Protein AF-A0A3A2Z2Q7-F1 (afdb_monomer_lite)

Structure (mmCIF, N/CA/C/O backbone):
data_AF-A0A3A2Z2Q7-F1
#
_entry.id   AF-A0A3A2Z2Q7-F1
#
loop_
_atom_site.group_PDB
_atom_site.id
_atom_site.type_symbol
_atom_site.label_atom_id
_atom_site.label_alt_id
_atom_site.label_comp_id
_atom_site.label_asym_id
_atom_site.label_entity_id
_atom_site.label_seq_id
_atom_site.pdbx_PDB_ins_code
_atom_site.Cartn_x
_atom_site.Cartn_y
_atom_site.Cartn_z
_atom_site.occupancy
_atom_site.B_iso_or_equiv
_atom_site.auth_seq_id
_atom_site.auth_comp_id
_atom_site.auth_asym_id
_atom_site.auth_atom_id
_atom_site.pdbx_PDB_model_num
ATOM 1 N N . TYR A 1 1 ? -19.367 1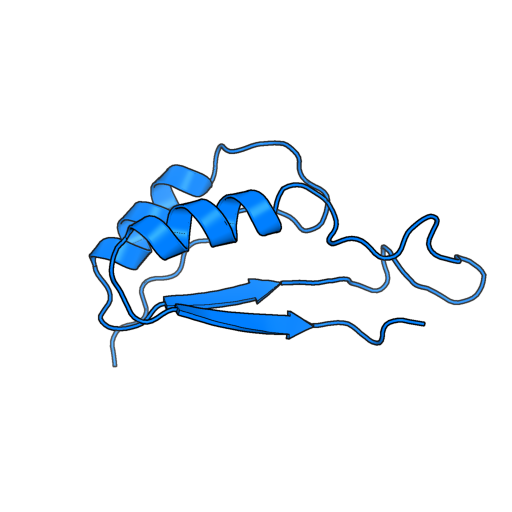2.113 3.182 1.00 76.00 1 TYR A N 1
ATOM 2 C CA . TYR A 1 1 ? -18.478 11.186 3.912 1.00 76.00 1 TYR A CA 1
ATOM 3 C C . TYR A 1 1 ? -17.130 11.847 4.121 1.00 76.00 1 TYR A C 1
ATOM 5 O O . TYR A 1 1 ? -16.728 12.637 3.275 1.00 76.00 1 TYR A O 1
ATOM 13 N N . LYS A 1 2 ? -16.464 11.589 5.249 1.00 94.00 2 LYS A N 1
ATOM 14 C CA . LYS A 1 2 ? -15.147 12.160 5.551 1.00 94.00 2 LYS A CA 1
ATOM 15 C C . LYS A 1 2 ? -14.056 11.227 5.029 1.00 94.00 2 LYS A C 1
ATOM 17 O O . LYS A 1 2 ? -14.110 10.035 5.305 1.00 94.00 2 LYS A O 1
ATOM 22 N N . VAL A 1 3 ? -13.074 11.773 4.317 1.00 97.12 3 VAL A N 1
ATOM 23 C CA . VAL A 1 3 ? -11.910 11.026 3.821 1.00 97.12 3 VAL A CA 1
ATOM 24 C C . VAL A 1 3 ? -10.689 11.437 4.639 1.00 97.12 3 VAL A C 1
ATOM 26 O O . VAL A 1 3 ? -10.370 12.621 4.713 1.00 97.12 3 VAL A O 1
ATOM 29 N N . ASN A 1 4 ? -10.021 10.468 5.269 1.00 97.94 4 ASN A N 1
ATOM 30 C CA . ASN A 1 4 ? -8.720 10.673 5.904 1.00 97.94 4 ASN A CA 1
ATOM 31 C C . ASN A 1 4 ? -7.655 10.096 4.966 1.00 97.94 4 ASN A C 1
ATOM 33 O O . ASN A 1 4 ? -7.499 8.881 4.886 1.00 97.94 4 ASN A O 1
ATOM 37 N N . TRP A 1 5 ? -6.970 10.965 4.227 1.00 98.06 5 TRP A N 1
ATOM 38 C CA . TRP A 1 5 ? -5.961 10.558 3.252 1.00 98.06 5 TRP A CA 1
ATOM 39 C C . TRP A 1 5 ? -4.555 10.589 3.858 1.00 98.06 5 TRP A C 1
ATOM 41 O O . TRP A 1 5 ? -4.225 11.495 4.624 1.00 98.06 5 TRP A O 1
ATOM 51 N N . ALA A 1 6 ? -3.737 9.607 3.490 1.00 98.31 6 ALA A N 1
ATOM 52 C CA . ALA A 1 6 ? -2.309 9.553 3.768 1.00 98.31 6 ALA A CA 1
ATOM 53 C C . ALA A 1 6 ? -1.618 8.799 2.628 1.00 98.31 6 ALA A C 1
ATOM 55 O O . ALA A 1 6 ? -2.147 7.798 2.150 1.00 98.31 6 ALA A O 1
ATOM 56 N N . HIS A 1 7 ? -0.435 9.261 2.222 1.00 98.00 7 HIS A N 1
ATOM 57 C CA . HIS A 1 7 ? 0.315 8.643 1.127 1.00 98.00 7 HIS A CA 1
ATOM 58 C C . HIS A 1 7 ? 0.807 7.227 1.475 1.00 98.00 7 HIS A C 1
ATOM 60 O O . HIS A 1 7 ? 0.757 6.322 0.651 1.00 98.00 7 HIS A O 1
ATOM 66 N N . GLY A 1 8 ? 1.278 7.015 2.709 1.00 98.19 8 GLY A N 1
ATOM 67 C CA . GLY A 1 8 ? 1.787 5.718 3.156 1.00 98.19 8 GLY A CA 1
ATOM 68 C C . GLY A 1 8 ? 3.190 5.412 2.631 1.00 98.19 8 GLY A C 1
ATOM 69 O O . GLY A 1 8 ? 4.156 5.559 3.375 1.00 98.19 8 GLY A O 1
ATOM 70 N N . THR A 1 9 ? 3.314 5.003 1.367 1.00 98.38 9 THR A N 1
ATOM 71 C CA . THR A 1 9 ? 4.602 4.665 0.730 1.00 98.38 9 THR A CA 1
ATOM 72 C C . THR A 1 9 ? 4.568 4.878 -0.787 1.00 98.38 9 THR A C 1
ATOM 74 O O . THR A 1 9 ? 3.492 4.888 -1.375 1.00 98.38 9 THR A O 1
ATOM 77 N N . ASN A 1 10 ? 5.731 5.074 -1.418 1.00 97.38 10 ASN A N 1
ATOM 78 C CA . ASN A 1 10 ? 5.852 5.072 -2.886 1.00 97.38 10 ASN A CA 1
ATOM 79 C C . ASN A 1 10 ? 5.895 3.633 -3.423 1.00 97.38 10 ASN A C 1
ATOM 81 O O . ASN A 1 10 ? 6.283 2.719 -2.696 1.00 97.38 10 ASN A O 1
ATOM 85 N N . TYR A 1 11 ? 5.594 3.451 -4.713 1.00 94.50 11 TYR A N 1
ATOM 86 C CA . TYR A 1 11 ? 5.515 2.138 -5.368 1.00 94.50 11 TYR A CA 1
ATOM 87 C C . TYR A 1 11 ? 6.741 1.241 -5.140 1.00 94.50 11 TYR A C 1
ATOM 89 O O . TYR A 1 11 ? 6.575 0.069 -4.823 1.00 94.50 11 TYR A O 1
ATOM 97 N N . THR A 1 12 ? 7.957 1.784 -5.237 1.00 95.31 12 THR A N 1
ATOM 98 C CA . THR A 1 12 ? 9.228 1.037 -5.115 1.00 95.31 12 THR A CA 1
ATOM 99 C C . THR A 1 12 ? 10.024 1.379 -3.847 1.00 95.31 12 THR A C 1
ATOM 101 O O . THR A 1 12 ? 11.166 0.950 -3.682 1.00 95.31 12 THR A O 1
ATOM 104 N N . SER A 1 13 ? 9.444 2.152 -2.922 1.00 96.25 13 SER A N 1
ATOM 105 C CA . SER A 1 13 ? 10.151 2.631 -1.726 1.00 96.25 13 SER A CA 1
ATOM 106 C C . SER A 1 13 ? 10.412 1.521 -0.709 1.00 96.25 13 SER A C 1
ATOM 108 O O . SER A 1 13 ? 9.579 0.645 -0.498 1.00 96.25 13 SER A O 1
ATOM 110 N N . GLN A 1 14 ? 11.549 1.626 -0.015 1.00 96.44 14 GLN A N 1
ATOM 111 C CA . GLN A 1 14 ? 11.877 0.842 1.184 1.00 96.44 14 GLN A CA 1
ATOM 112 C C . GLN A 1 14 ? 11.746 1.662 2.484 1.00 96.44 14 GLN A C 1
ATOM 114 O O . GLN A 1 14 ? 11.842 1.120 3.585 1.00 96.44 14 GLN A O 1
ATOM 119 N N . SER A 1 15 ? 11.500 2.974 2.381 1.00 97.19 15 SER A N 1
ATOM 120 C CA . SER A 1 15 ? 11.304 3.860 3.533 1.00 97.19 15 SER A CA 1
ATOM 121 C C . SER A 1 15 ? 9.925 3.666 4.166 1.00 97.19 15 SER A C 1
ATOM 123 O O . SER A 1 15 ? 8.920 3.540 3.465 1.00 97.19 15 SER A O 1
ATOM 125 N N . LYS A 1 16 ? 9.876 3.691 5.504 1.00 97.44 16 LYS A N 1
ATOM 126 C CA . LYS A 1 16 ? 8.645 3.574 6.310 1.00 97.44 16 LYS A CA 1
ATOM 127 C C . LYS A 1 16 ? 8.164 4.909 6.877 1.00 97.44 16 LYS A C 1
ATOM 129 O O . LYS A 1 16 ? 7.281 4.927 7.731 1.00 97.44 16 LYS A O 1
ATOM 134 N N . GLU A 1 17 ? 8.735 6.029 6.438 1.00 96.50 17 GLU A N 1
ATOM 135 C CA . GLU A 1 17 ? 8.434 7.360 6.989 1.00 96.50 17 GLU A CA 1
ATOM 136 C C . GLU A 1 17 ? 6.931 7.691 6.973 1.00 96.50 17 GLU A C 1
ATOM 138 O O . GLU A 1 17 ? 6.409 8.213 7.958 1.00 96.50 17 GLU A O 1
ATOM 143 N N . GLY A 1 18 ? 6.203 7.300 5.920 1.00 97.88 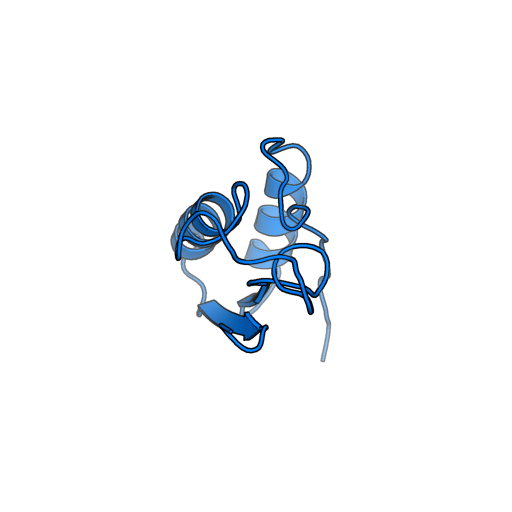18 GLY A N 1
ATOM 144 C CA . GLY A 1 18 ? 4.762 7.552 5.797 1.00 97.88 18 GLY A CA 1
ATOM 145 C C . GLY A 1 18 ? 3.847 6.541 6.504 1.00 97.88 18 GLY A C 1
ATOM 146 O O . GLY A 1 18 ? 2.629 6.742 6.546 1.00 97.88 18 GLY A O 1
ATOM 147 N N . PHE A 1 19 ? 4.386 5.468 7.097 1.00 98.50 19 PHE A N 1
ATOM 148 C CA . PHE A 1 19 ? 3.565 4.408 7.703 1.00 98.50 19 PHE A CA 1
ATOM 149 C C . PHE A 1 19 ? 2.775 4.931 8.899 1.00 98.50 19 PHE A C 1
ATOM 151 O O . PHE A 1 19 ? 1.592 4.628 9.059 1.00 98.50 19 PHE A O 1
ATOM 158 N N . LYS A 1 20 ? 3.418 5.746 9.742 1.00 98.38 20 LYS A N 1
ATOM 159 C CA . LYS A 1 20 ? 2.793 6.289 10.952 1.00 98.38 20 LYS A CA 1
ATOM 160 C C . LYS A 1 20 ? 1.552 7.120 10.619 1.00 98.38 20 LYS A C 1
ATOM 162 O O . LYS A 1 20 ? 0.526 6.973 11.285 1.00 98.38 20 LYS A O 1
ATOM 167 N N . ASP A 1 21 ? 1.633 7.939 9.576 1.00 98.44 21 ASP A N 1
ATOM 168 C CA . ASP A 1 21 ? 0.529 8.796 9.146 1.00 98.44 21 ASP A CA 1
ATOM 169 C C . ASP A 1 21 ? -0.610 7.979 8.531 1.00 98.44 21 ASP A C 1
ATOM 171 O O . ASP A 1 21 ? -1.778 8.217 8.852 1.00 98.44 21 ASP A O 1
ATOM 175 N N . ALA A 1 22 ? -0.287 6.950 7.741 1.00 98.56 22 ALA A N 1
ATOM 176 C CA . ALA A 1 22 ? -1.276 6.017 7.203 1.00 98.56 22 ALA A CA 1
ATOM 177 C C . ALA A 1 22 ? -2.018 5.249 8.308 1.00 98.56 22 ALA A C 1
ATOM 179 O O . ALA A 1 22 ? -3.249 5.200 8.312 1.00 98.56 22 ALA A O 1
ATOM 180 N N . ILE A 1 23 ? -1.297 4.725 9.303 1.00 98.56 23 ILE A N 1
ATOM 181 C CA . ILE A 1 23 ? -1.894 4.025 10.451 1.00 98.56 23 ILE A CA 1
ATOM 182 C C . ILE A 1 23 ? -2.769 4.981 11.280 1.00 98.56 23 ILE A C 1
ATOM 184 O O . ILE A 1 23 ? -3.839 4.598 11.761 1.00 98.56 23 ILE A O 1
ATOM 188 N N . HIS A 1 24 ? -2.352 6.238 11.449 1.00 98.44 24 HIS A N 1
ATOM 189 C CA . HIS A 1 24 ? -3.145 7.251 12.154 1.00 98.44 24 HIS A CA 1
ATOM 190 C C . HIS A 1 24 ? -4.439 7.602 11.414 1.00 98.44 24 HIS A C 1
ATOM 192 O O . HIS A 1 24 ? -5.497 7.695 12.041 1.00 98.44 24 HIS A O 1
ATOM 198 N N . ALA A 1 25 ? -4.383 7.760 10.090 1.00 98.44 25 ALA A N 1
ATOM 199 C CA . ALA A 1 25 ? -5.564 7.974 9.257 1.00 98.44 25 ALA A CA 1
ATOM 200 C C . ALA A 1 25 ? -6.513 6.763 9.295 1.00 98.44 25 ALA A C 1
ATOM 202 O O . ALA A 1 25 ? -7.726 6.930 9.450 1.00 98.44 25 ALA A O 1
ATOM 203 N N . ALA A 1 26 ? -5.963 5.547 9.250 1.00 98.38 26 ALA A N 1
ATOM 204 C CA . ALA A 1 26 ? -6.714 4.299 9.344 1.00 98.38 26 ALA A CA 1
ATOM 205 C C . ALA A 1 26 ? -7.478 4.172 10.673 1.00 98.38 26 ALA A C 1
ATOM 207 O O . ALA A 1 26 ? -8.674 3.884 10.678 1.00 98.38 26 ALA A O 1
ATOM 208 N N . LYS A 1 27 ? -6.833 4.480 11.807 1.00 98.06 27 LYS A N 1
ATOM 209 C CA . LYS A 1 27 ? -7.476 4.459 13.138 1.00 98.06 27 LYS A CA 1
ATOM 210 C C . LYS A 1 27 ? -8.659 5.427 13.261 1.00 98.06 27 LYS A C 1
ATOM 212 O O . LYS A 1 27 ? -9.569 5.178 14.047 1.00 98.06 27 LYS A O 1
ATOM 217 N N . LYS A 1 28 ? -8.655 6.517 12.488 1.00 97.81 28 LYS A N 1
ATOM 218 C CA . LYS A 1 28 ? -9.713 7.545 12.450 1.00 97.81 28 LYS A CA 1
ATOM 219 C C . LYS A 1 28 ? -10.817 7.265 11.426 1.00 97.81 28 LYS A C 1
ATOM 221 O O . LYS A 1 28 ? -11.673 8.128 11.223 1.00 97.81 28 LYS A O 1
ATOM 226 N N . SER A 1 29 ? -10.769 6.118 10.758 1.00 98.12 29 SER A N 1
ATOM 227 C CA . SER A 1 29 ? -11.679 5.762 9.672 1.00 98.12 29 SER A CA 1
ATOM 228 C C . SER A 1 29 ? -12.504 4.525 10.031 1.00 98.12 29 SER A C 1
ATOM 230 O O . SER A 1 29 ? -12.120 3.713 10.880 1.00 98.12 29 SER A O 1
ATOM 232 N N . ASP A 1 30 ? -13.662 4.391 9.391 1.00 98.06 30 ASP A N 1
ATOM 233 C CA . ASP A 1 30 ? -14.532 3.220 9.550 1.00 98.06 30 ASP A CA 1
ATOM 234 C C . ASP A 1 30 ? -14.098 2.064 8.641 1.00 98.06 30 ASP A C 1
ATOM 236 O O . ASP A 1 30 ? -14.229 0.905 9.019 1.00 98.06 30 ASP A O 1
ATOM 240 N N . VAL A 1 31 ? -13.527 2.389 7.477 1.00 98.12 31 VAL A N 1
ATOM 241 C CA . VAL A 1 31 ? -13.005 1.458 6.467 1.00 98.12 31 VAL A CA 1
ATOM 242 C C . VAL A 1 31 ? -11.673 1.995 5.944 1.00 98.12 31 VAL A C 1
ATOM 244 O O . VAL A 1 31 ? -11.492 3.211 5.838 1.00 98.12 31 VAL A O 1
ATOM 247 N N . ILE A 1 32 ? -10.747 1.096 5.617 1.00 98.69 32 ILE A N 1
ATOM 248 C CA . ILE A 1 32 ? -9.460 1.403 4.992 1.00 98.69 32 ILE A CA 1
ATOM 249 C C . ILE A 1 32 ? -9.516 0.959 3.528 1.00 98.69 32 ILE A C 1
ATOM 251 O O . ILE A 1 32 ? -9.862 -0.186 3.242 1.00 98.69 32 ILE A O 1
ATOM 255 N N . VAL A 1 33 ? -9.136 1.850 2.613 1.00 98.50 33 VAL A N 1
ATOM 256 C CA . VAL A 1 33 ? -8.918 1.525 1.199 1.00 98.50 33 VAL A CA 1
ATOM 257 C C . VAL A 1 33 ? -7.457 1.805 0.882 1.00 98.50 33 VAL A C 1
ATOM 259 O O . VAL A 1 33 ? -7.019 2.951 0.947 1.00 98.50 33 VAL A O 1
ATOM 262 N N . PHE A 1 34 ? -6.707 0.754 0.570 1.00 98.56 34 PHE A N 1
ATOM 263 C CA . PHE A 1 34 ? -5.342 0.849 0.074 1.00 98.56 34 PHE A CA 1
ATOM 264 C C . PHE A 1 34 ? -5.361 0.705 -1.449 1.00 98.56 34 PHE A C 1
ATOM 266 O O . PHE A 1 34 ? -5.923 -0.262 -1.960 1.00 98.56 34 PHE A O 1
ATOM 273 N N . ALA A 1 35 ? -4.756 1.650 -2.166 1.00 98.25 35 ALA A N 1
ATOM 274 C CA . ALA A 1 35 ? -4.594 1.594 -3.614 1.00 98.25 35 ALA A CA 1
ATOM 275 C C . ALA A 1 35 ? -3.102 1.561 -3.941 1.00 98.25 35 ALA A C 1
ATOM 277 O O . ALA A 1 35 ? -2.384 2.507 -3.626 1.00 98.25 35 ALA A O 1
ATOM 278 N N . GLY A 1 36 ? -2.653 0.463 -4.541 1.00 97.38 36 GLY A N 1
ATOM 279 C CA . GLY A 1 36 ? -1.254 0.242 -4.890 1.00 97.38 36 GLY A CA 1
ATOM 280 C C . GLY A 1 36 ? -1.128 -0.831 -5.962 1.00 97.38 36 GLY A C 1
ATOM 281 O O . GLY A 1 36 ? -2.109 -1.156 -6.619 1.00 97.38 36 GLY A O 1
ATOM 282 N N . GLY A 1 37 ? 0.063 -1.384 -6.147 1.00 96.06 37 GLY A N 1
ATOM 283 C CA . GLY A 1 37 ? 0.353 -2.373 -7.183 1.00 96.06 37 GLY A CA 1
ATOM 284 C C . GLY A 1 37 ? 1.566 -1.952 -7.994 1.00 96.06 37 GLY A C 1
ATOM 285 O O . GLY A 1 37 ? 2.603 -1.633 -7.408 1.00 96.06 37 GLY A O 1
ATOM 286 N N . ILE A 1 38 ? 1.429 -1.946 -9.317 1.00 95.50 38 ILE A N 1
ATOM 287 C CA . ILE A 1 38 ? 2.497 -1.605 -10.265 1.00 95.50 38 ILE A CA 1
ATOM 288 C C . ILE A 1 38 ? 2.077 -0.461 -11.198 1.00 95.50 38 ILE A C 1
ATOM 290 O O . ILE A 1 38 ? 0.899 -0.115 -11.299 1.00 95.50 38 ILE A O 1
ATOM 294 N N . THR A 1 39 ? 3.063 0.159 -11.844 1.00 92.50 39 THR A N 1
ATOM 295 C CA . THR A 1 39 ? 2.899 1.285 -12.777 1.00 92.50 39 THR A CA 1
ATOM 296 C C . THR A 1 39 ? 3.753 1.060 -14.024 1.00 92.50 39 THR A C 1
ATOM 298 O O . THR A 1 39 ? 4.589 0.157 -14.045 1.00 92.50 39 THR A O 1
ATOM 301 N N . ASN A 1 40 ? 3.631 1.941 -15.022 1.00 91.12 40 ASN A N 1
ATOM 302 C CA . ASN A 1 40 ? 4.465 1.886 -16.228 1.00 91.12 40 ASN A CA 1
ATOM 303 C C . ASN A 1 40 ? 5.962 2.168 -15.981 1.00 91.12 40 ASN A C 1
ATOM 305 O O . ASN A 1 40 ? 6.773 2.076 -16.895 1.00 91.12 40 ASN A O 1
ATOM 309 N N . GLU A 1 41 ? 6.345 2.545 -14.759 1.00 87.25 41 GLU A N 1
ATOM 310 C CA . GLU A 1 41 ? 7.757 2.603 -14.353 1.00 87.25 41 GLU A CA 1
ATOM 311 C C . GLU A 1 41 ? 8.327 1.202 -14.074 1.00 87.25 41 GLU A C 1
ATOM 313 O O . GLU A 1 41 ? 9.539 1.043 -13.964 1.00 87.25 41 GLU A O 1
ATOM 318 N N . ILE A 1 42 ? 7.451 0.205 -13.923 1.00 86.31 42 ILE A N 1
ATOM 319 C CA . ILE A 1 42 ? 7.767 -1.174 -13.542 1.00 86.31 42 ILE A CA 1
ATOM 320 C C . ILE A 1 42 ? 7.501 -2.133 -14.705 1.00 86.31 42 ILE A C 1
ATOM 322 O O . ILE A 1 42 ? 8.267 -3.071 -14.886 1.00 86.31 42 ILE A O 1
ATOM 326 N N . GLU A 1 43 ? 6.449 -1.899 -15.492 1.00 88.50 43 GLU A N 1
ATOM 327 C CA . GLU A 1 43 ? 6.135 -2.662 -16.708 1.00 88.50 43 GLU A CA 1
ATOM 328 C C . GLU A 1 43 ? 5.918 -1.713 -17.894 1.00 88.50 43 GLU A C 1
ATOM 330 O O . GLU A 1 43 ? 5.074 -0.822 -17.841 1.00 88.50 43 GLU A O 1
ATOM 335 N N . ALA A 1 44 ? 6.688 -1.860 -18.971 1.00 91.06 44 ALA A N 1
ATOM 336 C CA . ALA A 1 44 ? 6.514 -1.044 -20.171 1.00 91.06 44 ALA A CA 1
ATOM 337 C C . ALA A 1 44 ? 7.011 -1.772 -21.421 1.00 91.06 44 ALA A C 1
ATOM 339 O O . ALA A 1 44 ? 7.733 -2.760 -21.341 1.00 91.06 44 ALA A O 1
ATOM 340 N N . GLU A 1 45 ? 6.674 -1.251 -22.600 1.00 90.50 45 GLU A N 1
ATOM 341 C CA . GLU A 1 45 ? 7.211 -1.773 -23.857 1.00 90.50 45 GLU A CA 1
ATOM 342 C C . GLU A 1 45 ? 8.750 -1.735 -23.846 1.00 90.50 45 GLU A C 1
ATOM 344 O O . GLU A 1 45 ? 9.365 -0.678 -23.695 1.00 90.50 45 GLU A O 1
ATOM 349 N N . GLY A 1 46 ? 9.370 -2.908 -23.994 1.00 89.88 46 GLY A N 1
ATOM 350 C CA . GLY A 1 46 ? 10.825 -3.063 -23.934 1.00 89.88 46 GLY A CA 1
ATOM 351 C C . GLY A 1 46 ? 11.413 -3.077 -22.518 1.00 89.88 46 GLY A C 1
ATOM 352 O O . GLY A 1 46 ? 12.637 -3.067 -22.383 1.00 89.88 46 GLY A O 1
ATOM 353 N N . VAL A 1 47 ? 10.569 -3.107 -21.482 1.00 87.75 47 VAL A N 1
ATOM 354 C CA . VAL A 1 47 ? 10.949 -3.243 -20.072 1.00 87.75 47 VAL A CA 1
ATOM 35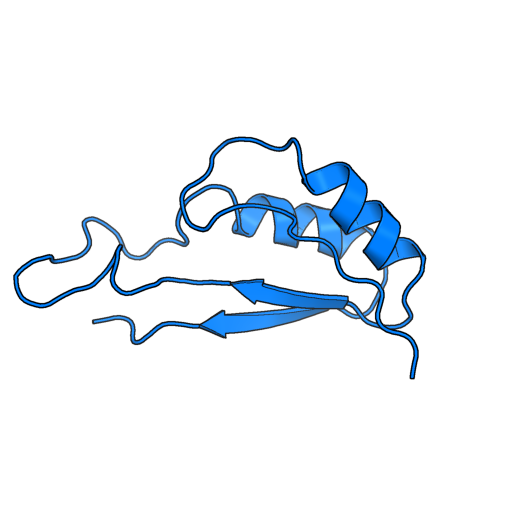5 C C . VAL A 1 47 ? 10.097 -4.339 -19.440 1.00 87.75 47 VAL A C 1
ATOM 357 O O . VAL A 1 47 ? 9.002 -4.089 -18.930 1.00 87.75 47 VAL A O 1
ATOM 360 N N . ASP A 1 48 ? 10.631 -5.556 -19.473 1.00 88.50 48 ASP A N 1
ATOM 361 C CA . ASP A 1 48 ? 10.048 -6.688 -18.762 1.00 88.50 48 ASP A CA 1
ATOM 362 C C . ASP A 1 48 ? 10.308 -6.557 -17.259 1.00 88.50 48 ASP A C 1
ATOM 364 O O . ASP A 1 48 ? 11.340 -6.039 -16.817 1.00 88.50 48 ASP A O 1
ATOM 368 N N . ARG A 1 49 ? 9.389 -7.090 -16.456 1.00 90.88 49 ARG A N 1
ATOM 369 C CA . ARG A 1 49 ? 9.592 -7.198 -15.012 1.00 90.88 49 ARG A CA 1
ATOM 370 C C . ARG A 1 49 ? 10.608 -8.286 -14.686 1.00 90.88 49 ARG A C 1
ATOM 372 O O . ARG A 1 49 ? 10.572 -9.380 -15.243 1.00 90.88 49 ARG A O 1
ATOM 379 N N . GLU A 1 50 ? 11.465 -8.010 -13.707 1.00 90.75 50 GLU A N 1
ATOM 380 C CA . GLU A 1 50 ? 12.413 -9.006 -13.190 1.00 90.75 50 GLU A CA 1
ATOM 381 C C . GLU A 1 50 ? 11.735 -10.032 -12.268 1.00 90.75 50 GLU A C 1
ATOM 383 O O . GLU A 1 50 ? 12.190 -11.172 -12.155 1.00 90.75 50 GLU A O 1
ATOM 388 N N . ASP A 1 51 ? 10.630 -9.646 -11.622 1.00 90.81 51 ASP A N 1
ATOM 389 C CA . ASP A 1 51 ? 9.836 -10.519 -10.768 1.00 90.81 51 ASP A CA 1
ATOM 390 C C . ASP A 1 51 ? 8.347 -10.118 -10.724 1.00 90.81 51 ASP A C 1
ATOM 392 O O . ASP A 1 51 ? 7.944 -9.043 -11.169 1.00 90.81 51 ASP A O 1
ATOM 396 N N . LEU A 1 52 ? 7.508 -11.023 -10.209 1.00 92.25 52 LEU A N 1
ATOM 397 C CA . LEU A 1 52 ? 6.049 -10.856 -10.135 1.00 92.25 52 LEU A CA 1
ATOM 398 C C . LEU A 1 52 ? 5.560 -10.377 -8.758 1.00 92.25 52 LEU A C 1
ATOM 400 O O . LEU A 1 52 ? 4.353 -10.381 -8.497 1.00 92.25 52 LEU A O 1
ATOM 404 N N . ASN A 1 53 ? 6.469 -10.027 -7.848 1.00 93.56 53 ASN A N 1
ATOM 405 C CA . ASN A 1 53 ? 6.103 -9.583 -6.514 1.00 93.56 53 ASN A CA 1
ATOM 406 C C . ASN A 1 53 ? 5.609 -8.138 -6.536 1.00 93.56 53 ASN A C 1
ATOM 408 O O . ASN A 1 53 ? 5.803 -7.366 -7.474 1.00 93.56 53 ASN A O 1
ATOM 412 N N . TRP A 1 54 ? 4.962 -7.760 -5.440 1.00 95.81 54 TRP A N 1
ATOM 413 C CA . TRP A 1 54 ? 4.654 -6.362 -5.198 1.00 95.81 54 TRP A CA 1
ATOM 414 C C . TRP A 1 54 ? 5.948 -5.568 -4.992 1.00 95.81 54 TRP A C 1
ATOM 416 O O . TRP A 1 54 ? 6.801 -5.996 -4.210 1.00 95.81 54 TRP A O 1
ATOM 426 N N . PRO A 1 55 ? 6.077 -4.397 -5.624 1.00 95.62 55 PRO A N 1
ATOM 427 C CA . PRO A 1 55 ? 7.281 -3.597 -5.524 1.00 95.62 55 PRO A CA 1
ATOM 428 C C . PRO A 1 55 ? 7.364 -2.876 -4.174 1.00 95.62 55 PRO A C 1
ATOM 430 O O . PRO A 1 55 ? 6.357 -2.579 -3.515 1.00 95.62 55 PRO A O 1
ATOM 433 N N . GLY A 1 56 ? 8.601 -2.568 -3.777 1.00 96.12 56 GLY A N 1
ATOM 434 C CA . GLY A 1 56 ? 8.887 -1.806 -2.566 1.00 96.12 56 GLY A CA 1
ATOM 435 C C . GLY A 1 56 ? 8.385 -2.493 -1.295 1.00 96.12 56 GLY A C 1
ATOM 436 O O . GLY A 1 56 ? 8.427 -3.713 -1.151 1.00 96.12 56 GLY A O 1
ATOM 437 N N . ASN A 1 57 ? 7.898 -1.687 -0.357 1.00 98.00 57 ASN A N 1
ATOM 438 C CA . ASN A 1 57 ? 7.377 -2.131 0.934 1.00 98.00 57 ASN A CA 1
ATOM 439 C C . ASN A 1 57 ? 5.842 -2.027 1.041 1.00 98.00 57 ASN A C 1
ATOM 441 O O . ASN A 1 57 ? 5.295 -1.959 2.145 1.00 98.00 57 ASN A O 1
ATOM 445 N N . GLN A 1 58 ? 5.124 -2.037 -0.089 1.00 98.38 58 GLN A N 1
ATOM 446 C CA . GLN A 1 58 ? 3.658 -1.931 -0.111 1.00 98.38 58 GLN A CA 1
ATOM 447 C C . GLN A 1 58 ? 2.972 -3.051 0.687 1.00 98.38 58 GLN A C 1
ATOM 449 O O . GLN A 1 58 ? 2.067 -2.779 1.477 1.00 98.38 58 GLN A O 1
ATOM 454 N N . LEU A 1 59 ? 3.438 -4.299 0.548 1.00 98.12 59 LEU A N 1
ATOM 455 C CA . LEU A 1 59 ? 2.908 -5.432 1.321 1.00 98.12 59 LEU A CA 1
ATOM 456 C C . LEU A 1 59 ? 3.132 -5.268 2.825 1.00 98.12 59 LEU A C 1
ATOM 458 O O . LEU A 1 59 ? 2.291 -5.683 3.622 1.00 98.12 59 LEU A O 1
ATOM 462 N N . GLU A 1 60 ? 4.231 -4.629 3.225 1.00 98.50 60 GLU A N 1
ATOM 463 C CA . GLU A 1 60 ? 4.496 -4.352 4.633 1.00 98.50 60 GLU A CA 1
ATOM 464 C C . GLU A 1 60 ? 3.508 -3.320 5.190 1.00 98.50 60 GLU A C 1
ATOM 466 O O . GLU A 1 60 ? 2.954 -3.511 6.273 1.00 98.50 60 GLU A O 1
ATOM 471 N N . LEU A 1 61 ? 3.210 -2.263 4.428 1.00 98.69 61 LEU A N 1
ATOM 472 C CA . LEU A 1 61 ? 2.197 -1.287 4.822 1.00 98.69 61 LEU A CA 1
ATOM 473 C C . LEU A 1 61 ? 0.803 -1.924 4.917 1.00 98.69 61 LEU A C 1
ATOM 475 O O . LEU A 1 61 ? 0.089 -1.685 5.890 1.00 98.69 61 LEU A O 1
ATOM 479 N N . ILE A 1 62 ? 0.423 -2.770 3.954 1.00 98.50 62 ILE A N 1
ATOM 480 C CA . ILE A 1 62 ? -0.840 -3.530 3.995 1.00 98.50 62 ILE A CA 1
AT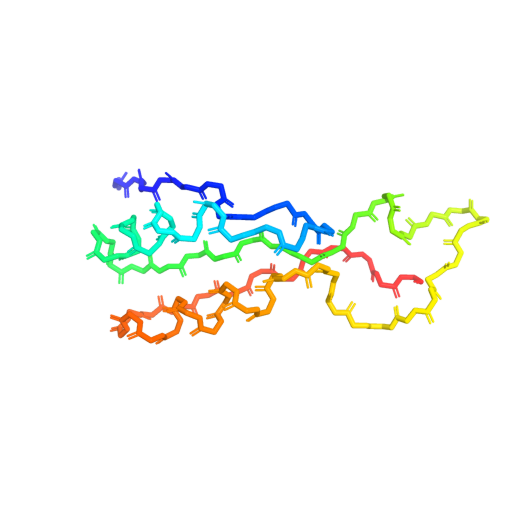OM 481 C C . ILE A 1 62 ? -0.900 -4.397 5.260 1.00 98.50 62 ILE A C 1
ATOM 483 O O . ILE A 1 62 ? -1.925 -4.422 5.949 1.00 98.50 62 ILE A O 1
ATOM 487 N N . HIS A 1 63 ? 0.201 -5.070 5.604 1.00 98.50 63 HIS A N 1
ATOM 488 C CA . HIS A 1 63 ? 0.286 -5.886 6.810 1.00 98.50 63 HIS A CA 1
ATOM 489 C C . HIS A 1 63 ? 0.084 -5.050 8.083 1.00 98.50 63 HIS A C 1
ATOM 491 O O . HIS A 1 63 ? -0.720 -5.430 8.936 1.00 98.50 63 HIS A O 1
ATOM 497 N N . GLU A 1 64 ? 0.721 -3.884 8.203 1.00 98.50 64 GLU A N 1
ATOM 498 C CA . GLU A 1 64 ? 0.514 -2.982 9.344 1.00 98.50 64 GLU A CA 1
ATOM 499 C C . GLU A 1 64 ? -0.916 -2.420 9.404 1.00 98.50 64 GLU A C 1
ATOM 501 O O . GLU A 1 64 ? -1.512 -2.346 10.481 1.00 98.50 64 GLU A O 1
ATOM 506 N N . LEU A 1 65 ? -1.518 -2.093 8.257 1.00 98.50 65 LEU A N 1
ATOM 507 C CA . LEU A 1 6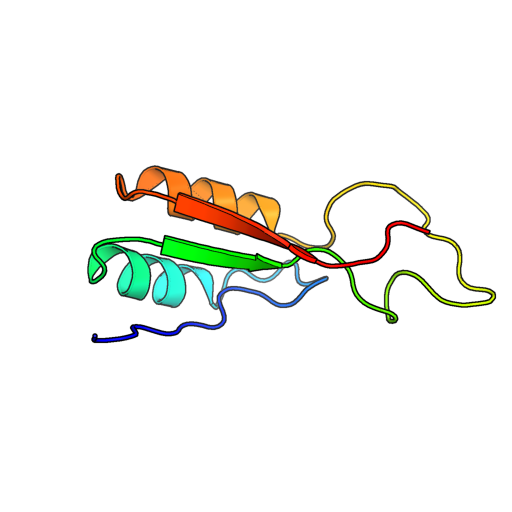5 ? -2.911 -1.644 8.182 1.00 98.50 65 LEU A CA 1
ATOM 508 C C . LEU A 1 65 ? -3.898 -2.738 8.616 1.00 98.50 65 LEU A C 1
ATOM 510 O O . LEU A 1 65 ? -4.874 -2.435 9.304 1.00 98.50 65 LEU A O 1
ATOM 514 N N . SER A 1 66 ? -3.631 -4.010 8.298 1.00 98.12 66 SER A N 1
ATOM 515 C CA . SER A 1 66 ? -4.484 -5.132 8.725 1.00 98.12 66 SER A CA 1
ATOM 516 C C . SER A 1 66 ? -4.537 -5.306 10.249 1.00 98.12 66 SER A C 1
ATOM 518 O O . SER A 1 66 ? -5.552 -5.744 10.792 1.00 98.12 66 SER A O 1
ATOM 520 N N . LYS A 1 67 ? -3.488 -4.879 10.966 1.00 98.44 67 LYS A N 1
ATOM 521 C CA . LYS A 1 67 ? -3.415 -4.935 12.437 1.00 98.44 67 LYS A CA 1
ATOM 522 C C . LYS A 1 67 ? -4.269 -3.870 13.125 1.00 98.44 67 LYS A C 1
ATOM 524 O O . LYS A 1 67 ? -4.477 -3.942 14.333 1.00 98.44 67 LYS A O 1
ATOM 529 N N . VAL A 1 68 ? -4.775 -2.879 12.385 1.00 97.38 68 VAL A N 1
ATOM 530 C CA . VAL A 1 68 ? -5.592 -1.785 12.940 1.00 97.38 68 VAL A CA 1
ATOM 531 C C . VAL A 1 68 ? -6.979 -2.274 13.389 1.00 97.38 68 VAL A C 1
ATOM 533 O O . VAL A 1 68 ? -7.627 -1.605 14.193 1.00 97.38 68 VAL A O 1
ATOM 536 N N . GLY A 1 69 ? -7.435 -3.440 12.912 1.00 97.25 69 GLY A N 1
ATOM 537 C CA . GLY A 1 69 ? -8.733 -4.014 13.289 1.00 97.25 69 GLY A CA 1
ATOM 538 C C . GLY A 1 69 ? -9.929 -3.341 12.607 1.00 97.25 69 GLY A C 1
ATOM 539 O O . GLY A 1 69 ? -11.040 -3.364 13.133 1.00 97.25 69 GLY A O 1
ATOM 540 N N . LYS A 1 70 ? -9.704 -2.709 11.449 1.00 97.88 70 LYS A N 1
ATOM 541 C CA . LYS A 1 70 ? -10.738 -2.102 10.598 1.00 97.88 70 LYS A CA 1
ATOM 542 C C . LYS A 1 70 ? -10.893 -2.916 9.309 1.00 97.88 70 LYS A C 1
ATOM 544 O O . LYS A 1 70 ? -9.903 -3.500 8.868 1.00 97.88 70 LYS A O 1
ATOM 549 N N . PRO A 1 71 ? -12.084 -2.936 8.680 1.00 98.50 71 PRO A N 1
ATOM 550 C CA . PRO A 1 71 ? -12.243 -3.496 7.343 1.00 98.50 71 PRO A CA 1
ATOM 551 C C . PRO A 1 71 ? -11.225 -2.878 6.380 1.00 98.50 71 PRO A C 1
ATOM 553 O O . PRO A 1 71 ? -11.139 -1.653 6.275 1.00 98.50 71 PRO A O 1
ATOM 556 N N . LEU A 1 72 ? -10.455 -3.729 5.705 1.00 98.62 72 LEU A N 1
ATOM 557 C CA . LEU A 1 72 ? -9.388 -3.340 4.790 1.00 98.62 72 LEU A CA 1
ATOM 558 C C . LEU A 1 72 ? -9.710 -3.853 3.387 1.00 98.62 72 LEU A C 1
ATOM 560 O O . LEU A 1 72 ? -9.897 -5.051 3.190 1.00 98.62 72 LEU A O 1
ATOM 564 N N . VAL A 1 73 ? -9.750 -2.937 2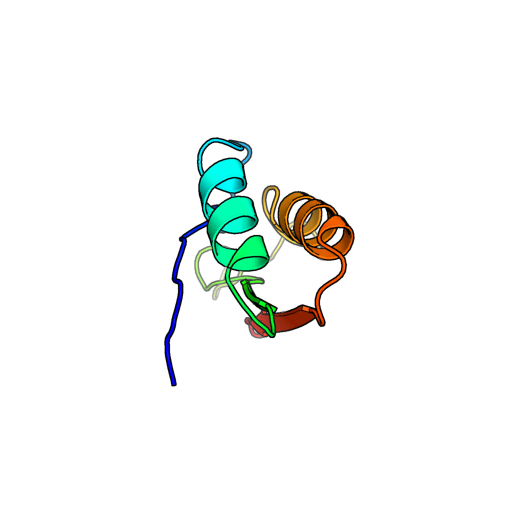.425 1.00 98.62 73 VAL A N 1
ATOM 565 C CA . VAL A 1 73 ? -9.886 -3.221 0.996 1.00 98.62 73 VAL A CA 1
ATOM 566 C C . VAL A 1 73 ? -8.573 -2.863 0.312 1.00 98.62 73 VAL A C 1
ATOM 568 O O . VAL A 1 73 ? -8.047 -1.770 0.519 1.00 98.62 73 VAL A O 1
ATOM 571 N N . VAL A 1 74 ? -8.055 -3.778 -0.503 1.00 98.31 74 VAL A N 1
ATOM 572 C CA . VAL A 1 74 ? -6.834 -3.584 -1.292 1.00 98.31 74 VAL A CA 1
ATOM 573 C C . VAL A 1 74 ? -7.219 -3.547 -2.765 1.00 98.31 74 VAL A C 1
ATOM 575 O O . VAL A 1 74 ? -7.812 -4.493 -3.277 1.00 98.31 74 VAL A O 1
ATOM 578 N N . LEU A 1 75 ? -6.887 -2.448 -3.435 1.00 97.88 75 LEU A N 1
ATOM 579 C CA . LEU A 1 75 ? -6.979 -2.303 -4.881 1.00 97.88 75 LEU A CA 1
ATOM 580 C C . LEU A 1 75 ? -5.585 -2.555 -5.455 1.00 97.88 75 LEU A C 1
ATOM 582 O O . LEU A 1 75 ? -4.680 -1.749 -5.234 1.00 97.88 75 LEU A O 1
ATOM 586 N N . GLN A 1 76 ? -5.420 -3.684 -6.143 1.00 97.00 76 GLN A N 1
ATOM 587 C CA . GLN A 1 76 ? -4.219 -3.987 -6.915 1.00 97.00 76 GLN A CA 1
ATOM 588 C C . GLN A 1 76 ? -4.381 -3.399 -8.318 1.00 97.00 76 GLN A C 1
ATOM 590 O O . GLN A 1 76 ? -5.202 -3.863 -9.105 1.00 97.00 76 GLN A O 1
ATOM 595 N N . MET A 1 77 ? -3.614 -2.353 -8.589 1.00 95.56 77 MET A N 1
ATOM 596 C CA . MET A 1 77 ? -3.573 -1.611 -9.842 1.00 95.56 77 MET A CA 1
ATOM 597 C C . MET A 1 77 ? -2.386 -2.084 -10.696 1.00 95.56 77 MET A C 1
ATOM 599 O O . MET A 1 77 ? -1.394 -2.585 -10.160 1.00 95.56 77 MET A O 1
ATOM 603 N N . GLY A 1 78 ? -2.488 -1.896 -12.011 1.00 92.44 78 GLY A N 1
ATOM 604 C CA . GLY A 1 78 ? -1.512 -2.370 -13.001 1.00 92.44 78 GLY A CA 1
ATOM 605 C C . GLY A 1 78 ? -2.110 -3.406 -13.955 1.00 92.44 78 GLY A C 1
ATOM 606 O O . GLY A 1 78 ? -3.188 -3.939 -13.683 1.00 92.44 78 GLY A O 1
ATOM 607 N N . GLY A 1 79 ? -1.442 -3.646 -15.083 1.00 85.44 79 GLY A N 1
ATOM 608 C CA . GLY A 1 79 ? -1.855 -4.623 -16.094 1.00 85.44 79 GLY A CA 1
ATOM 609 C C . GLY A 1 79 ? -1.333 -6.026 -15.792 1.00 85.44 79 GLY A C 1
ATOM 610 O O . GLY A 1 79 ? -2.089 -6.993 -15.884 1.00 85.44 79 GLY A O 1
ATOM 611 N N . GLY A 1 80 ? -0.082 -6.123 -15.338 1.00 75.50 80 GLY A N 1
ATOM 612 C CA . GLY A 1 80 ? 0.592 -7.389 -15.069 1.00 75.50 80 GLY A CA 1
ATOM 613 C C . GLY A 1 80 ? 1.198 -8.027 -16.318 1.00 75.50 80 GLY A C 1
ATOM 614 O O . GLY A 1 80 ? 1.236 -9.259 -16.374 1.00 75.50 80 GLY A O 1
ATOM 615 N N . GLU A 1 81 ? 1.638 -7.209 -17.278 1.00 60.19 81 GLU A N 1
ATOM 616 C CA . GLU A 1 81 ? 2.312 -7.654 -18.508 1.00 60.19 81 GLU A CA 1
ATOM 617 C C . GLU A 1 81 ? 3.740 -8.165 -18.239 1.00 60.19 81 GLU A C 1
ATOM 619 O O . GLU A 1 81 ? 4.314 -7.896 -17.143 1.00 60.19 81 GLU A O 1
#

Organism: NCBI:txid2070753

pLDDT: mean 95.03, std 6.06, range [60.19, 98.69]

Secondary structure (DSSP, 8-state):
----------TT----TTHHHHHHHHHT-SSEEEEEE--TTTSBTTB--S-SSPPTTHHHHHHHHHTT-S-EEEEEES---

Radius of gyration: 13.68 Å; chains: 1; bounding box: 31×23×37 Å

InterPro domains:
  IPR002772 Glycoside hydrolase family 3 C-terminal domain [PF01915] (12-79)
  IPR036881 Glycoside hydrolase family 3 C-terminal domain superfamily [G3DSA:3.40.50.1700] (1-81)
  IPR036881 Glycoside hydrolase family 3 C-terminal domain superfamily [SSF52279] (9-80)
  IPR044993 Beta-D-xylosidase [PTHR42721] (5-80)

Foldseek 3Di:
DDQQDFPQDDQAEQDRPRLVSLLVSLLVDQEAEAEYADDCVQDHVVHDHPDQDRHHCSVVSQVSSVVSVHHYHYHHDDDSD

Sequence (81 aa):
YKVNWAHGTNYTSQSKEGFKDAIHAAKKSDVIVFAGGITNEIEAEGVDREDLNWPGNQLELIHELSKVGKPLVVLQMGGGE